Protein AF-A0A3D2CBM0-F1 (afdb_monomer)

Solvent-accessible surface area (backbone atoms only — not comparable to full-atom values): 5829 Å² total; per-residue (Å²): 95,67,50,64,59,95,50,29,37,40,34,56,47,71,48,77,11,76,83,55,72,74,47,77,46,84,40,55,89,79,79,57,72,46,97,57,88,64,29,33,38,67,39,42,80,45,80,45,59,74,94,51,91,41,91,42,78,42,73,53,75,43,82,39,81,41,50,69,59,54,51,54,46,29,73,74,69,74,44,94,59,55,58,34,38,44,32,46,90,92,44,70,38,72,44,72,85

Radius of gyration: 15.12 Å; Cα contacts (8 Å, |Δi|>4): 181; chains: 1; bounding box: 35×20×40 Å

Nearest PDB structures (foldseek):
  3qwn-assembly10_J  TM=6.313E-01  e=1.330E-02  Bacteroides caccae ATCC 43185
  3qwn-assembly16_G  TM=6.051E-01  e=1.904E-02  Bacteroides caccae ATCC 43185
  4pqx-assembly1_A  TM=5.788E-01  e=4.952E-02  Bacteroides caccae ATCC 43185
  6uwi-assembly2_d  TM=1.719E-01  e=2.265E+00  Clostridioides difficile

Structure (mmCIF, N/CA/C/O backbone):
data_AF-A0A3D2CBM0-F1
#
_entry.id   AF-A0A3D2CBM0-F1
#
loop_
_atom_site.group_PDB
_atom_site.id
_atom_site.type_symbol
_atom_site.label_atom_id
_atom_site.label_alt_id
_atom_site.label_comp_id
_atom_site.label_asym_id
_atom_site.label_entity_id
_atom_site.label_seq_id
_atom_site.pdbx_PDB_ins_code
_atom_site.Cartn_x
_atom_site.Cartn_y
_atom_site.Cartn_z
_atom_site.occupancy
_atom_site.B_iso_or_equiv
_atom_site.auth_seq_id
_atom_site.auth_comp_id
_atom_site.auth_asym_id
_atom_site.auth_atom_id
_atom_site.pdbx_PDB_model_num
ATOM 1 N N . MET A 1 1 ? -4.602 5.813 -10.152 1.00 66.88 1 MET A N 1
ATOM 2 C CA . MET A 1 1 ? -5.788 5.903 -9.267 1.00 66.88 1 MET A CA 1
ATOM 3 C C . MET A 1 1 ? -5.567 4.978 -8.073 1.00 66.88 1 MET A C 1
ATOM 5 O O . MET A 1 1 ? -4.643 4.180 -8.151 1.00 66.88 1 MET A O 1
ATOM 9 N N . ALA A 1 2 ? -6.328 5.110 -6.980 1.00 70.88 2 ALA A N 1
ATOM 10 C CA . ALA A 1 2 ? -6.339 4.146 -5.874 1.00 70.88 2 ALA A CA 1
ATOM 11 C C . ALA A 1 2 ? -7.787 3.941 -5.392 1.00 70.88 2 ALA A C 1
ATOM 13 O O . ALA A 1 2 ? -8.387 4.874 -4.853 1.00 70.88 2 ALA A O 1
ATOM 14 N N . GLU A 1 3 ? -8.358 2.756 -5.603 1.00 77.31 3 GLU A N 1
ATOM 15 C CA . GLU A 1 3 ? -9.748 2.424 -5.241 1.00 77.31 3 GLU A CA 1
ATOM 16 C C . GLU A 1 3 ? -9.847 1.059 -4.557 1.00 77.31 3 GLU A C 1
ATOM 18 O O . GLU A 1 3 ? -9.000 0.201 -4.782 1.00 77.31 3 GLU A O 1
ATOM 23 N N . THR A 1 4 ? -10.846 0.863 -3.691 1.00 79.38 4 THR A N 1
ATOM 24 C CA . THR A 1 4 ? -11.018 -0.395 -2.948 1.00 79.38 4 THR A CA 1
ATOM 25 C C . THR A 1 4 ? -12.293 -1.128 -3.352 1.00 79.38 4 THR A C 1
ATOM 27 O O . THR A 1 4 ? -13.338 -0.508 -3.545 1.00 79.38 4 THR A O 1
ATOM 30 N N . SER A 1 5 ? -12.212 -2.456 -3.464 1.00 82.56 5 SER A N 1
ATOM 31 C CA . SER A 1 5 ? -13.348 -3.353 -3.708 1.00 82.56 5 SER A CA 1
ATOM 32 C C . SER A 1 5 ? -13.060 -4.725 -3.103 1.00 82.56 5 SER A C 1
ATOM 34 O O . SER A 1 5 ? -12.017 -5.301 -3.388 1.00 82.56 5 SER A O 1
ATOM 36 N N . ASP A 1 6 ? -13.965 -5.254 -2.273 1.00 84.25 6 ASP A N 1
ATOM 37 C CA . ASP A 1 6 ? -13.894 -6.613 -1.701 1.00 84.25 6 ASP A CA 1
ATOM 38 C C . ASP A 1 6 ? -12.518 -6.999 -1.119 1.00 84.25 6 ASP A C 1
ATOM 40 O O . ASP A 1 6 ? -11.986 -8.078 -1.369 1.00 84.25 6 ASP A O 1
ATOM 44 N N . GLY A 1 7 ? -11.909 -6.089 -0.356 1.00 91.62 7 GLY A N 1
ATOM 45 C CA . GLY A 1 7 ? -10.596 -6.313 0.253 1.00 91.62 7 GLY A CA 1
ATOM 46 C C . GLY A 1 7 ? -9.410 -6.181 -0.692 1.00 91.62 7 GLY A C 1
ATOM 47 O O . GLY A 1 7 ? -8.294 -6.470 -0.293 1.00 91.62 7 GLY A O 1
ATOM 48 N N . THR A 1 8 ? -9.617 -5.691 -1.910 1.00 94.44 8 THR A N 1
ATOM 49 C CA . THR A 1 8 ? -8.557 -5.388 -2.875 1.00 94.44 8 THR A CA 1
ATOM 50 C C . THR A 1 8 ? -8.411 -3.881 -3.039 1.00 94.44 8 THR A C 1
ATOM 52 O O . THR A 1 8 ? -9.407 -3.162 -3.084 1.00 94.44 8 THR A O 1
ATOM 55 N N . LEU A 1 9 ? -7.174 -3.400 -3.140 1.00 95.31 9 LEU A N 1
ATOM 56 C CA . LEU A 1 9 ? -6.804 -2.052 -3.550 1.00 95.31 9 LEU A CA 1
ATOM 57 C C . LEU A 1 9 ? -6.306 -2.091 -4.994 1.00 95.31 9 LEU A C 1
ATOM 59 O O . LEU A 1 9 ? -5.236 -2.636 -5.263 1.00 95.31 9 LEU A O 1
ATOM 63 N N . MET A 1 10 ? -7.057 -1.477 -5.899 1.00 95.56 10 MET A N 1
ATOM 64 C CA . MET A 1 10 ? -6.654 -1.289 -7.287 1.00 95.56 10 MET A CA 1
ATOM 65 C C . MET A 1 10 ? -5.795 -0.034 -7.416 1.00 95.56 10 MET A C 1
ATOM 67 O O . MET A 1 10 ? -6.217 1.053 -7.005 1.00 95.56 10 MET A O 1
ATOM 71 N N . VAL A 1 11 ? -4.601 -0.166 -7.994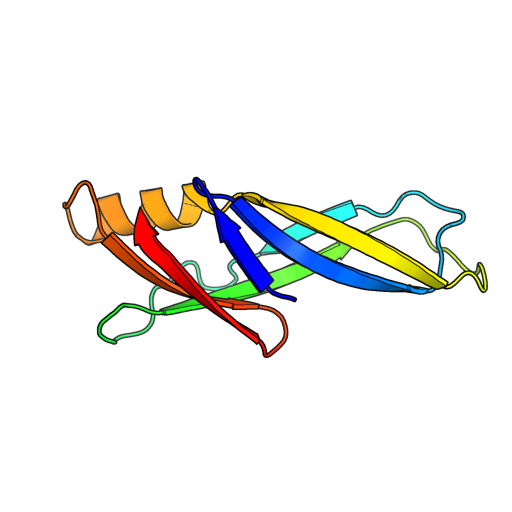 1.00 94.50 11 VAL A N 1
ATOM 72 C CA . VA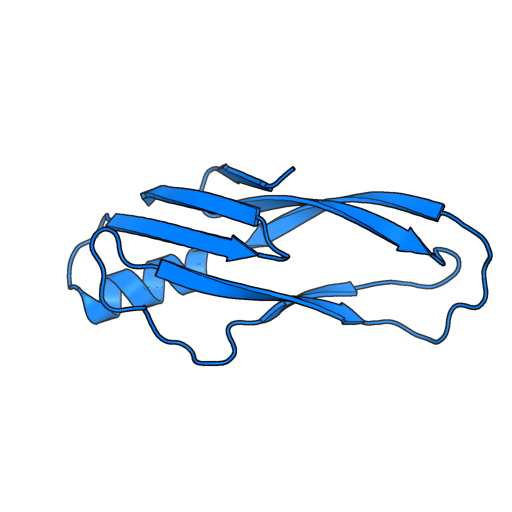L A 1 11 ? -3.642 0.937 -8.151 1.00 94.50 11 VAL A CA 1
ATOM 73 C C . VAL A 1 11 ? -3.121 0.997 -9.575 1.00 94.50 11 VAL A C 1
ATOM 75 O O . VAL A 1 11 ? -2.490 0.055 -10.042 1.00 94.50 11 VAL A O 1
ATOM 78 N N . ASP A 1 12 ? -3.299 2.136 -10.245 1.00 95.00 12 ASP A N 1
ATOM 79 C CA . ASP A 1 12 ? -2.599 2.366 -11.515 1.00 95.00 12 ASP A CA 1
ATOM 80 C C . ASP A 1 12 ? -1.160 2.779 -11.241 1.00 95.00 12 ASP A C 1
ATOM 82 O O . ASP A 1 12 ? -0.913 3.787 -10.566 1.00 95.00 12 ASP A O 1
ATOM 86 N N . VAL A 1 13 ? -0.221 2.041 -11.818 1.00 95.00 13 VAL A N 1
ATOM 87 C CA . VAL A 1 13 ? 1.206 2.334 -11.737 1.00 95.00 13 VAL A CA 1
ATOM 88 C C . VAL A 1 13 ? 1.762 2.672 -13.106 1.00 95.00 13 VAL A C 1
ATOM 90 O O . VAL A 1 13 ? 1.234 2.290 -14.152 1.00 95.00 13 VAL A O 1
ATOM 93 N N . SER A 1 14 ? 2.848 3.434 -13.114 1.00 94.75 14 SER A N 1
ATOM 94 C CA . SER A 1 14 ? 3.678 3.575 -14.300 1.00 94.75 14 SER A CA 1
ATOM 95 C C . SER A 1 14 ? 5.140 3.559 -13.907 1.00 94.75 14 SER A C 1
ATOM 97 O O . SER A 1 14 ? 5.525 4.212 -12.936 1.00 94.75 14 SER A O 1
ATOM 99 N N . TYR A 1 15 ? 5.936 2.792 -14.640 1.00 94.06 15 TYR A N 1
ATOM 100 C CA . TYR A 1 15 ? 7.341 2.575 -14.328 1.00 94.06 15 TYR A CA 1
ATOM 101 C C . TYR A 1 15 ? 8.166 2.363 -15.601 1.00 94.06 15 TYR A C 1
ATOM 103 O O . TYR A 1 15 ? 7.645 1.975 -16.649 1.00 94.06 15 TYR A O 1
ATOM 111 N N . GLY A 1 16 ? 9.461 2.670 -15.496 1.00 93.44 16 GLY A N 1
ATOM 112 C CA . GLY A 1 16 ? 10.446 2.411 -16.544 1.00 93.44 16 GLY A CA 1
ATOM 113 C C . GLY A 1 16 ? 10.984 0.983 -16.467 1.00 93.44 16 GLY A C 1
ATOM 114 O O . GLY A 1 16 ? 11.066 0.417 -15.375 1.00 93.44 16 GLY A O 1
ATOM 115 N N . GLY A 1 17 ? 11.355 0.425 -17.615 1.00 90.12 17 GLY A N 1
ATOM 116 C CA . GLY A 1 17 ? 11.647 -0.999 -17.773 1.00 90.12 17 GLY A CA 1
ATOM 117 C C . GLY A 1 17 ? 10.474 -1.721 -18.438 1.00 90.12 17 GLY A C 1
ATOM 118 O O . GLY A 1 17 ? 9.661 -1.103 -19.121 1.00 90.12 17 GLY A O 1
ATOM 119 N N . GLY A 1 18 ? 10.372 -3.033 -18.249 1.00 87.56 18 GLY A N 1
ATOM 120 C CA . GLY A 1 18 ? 9.338 -3.888 -18.841 1.00 87.56 18 GLY A CA 1
ATOM 121 C C . GLY A 1 18 ? 9.874 -4.956 -19.791 1.00 87.56 18 GLY A C 1
ATOM 122 O O . GLY A 1 18 ? 9.089 -5.671 -20.414 1.00 87.56 18 GLY A O 1
ATOM 123 N N . CYS A 1 19 ? 11.195 -5.071 -19.914 1.00 92.06 19 CYS A N 1
ATOM 124 C CA . CYS A 1 19 ? 11.836 -6.193 -20.584 1.00 92.06 19 CYS A CA 1
ATOM 125 C C . CYS A 1 19 ? 12.065 -7.369 -19.609 1.00 92.06 19 CYS A C 1
ATOM 127 O O . CYS A 1 19 ? 12.130 -8.519 -20.043 1.00 92.06 19 CYS A O 1
ATOM 129 N N . GLU A 1 20 ? 12.145 -7.096 -18.304 1.00 95.12 20 GLU A N 1
ATOM 130 C CA . GLU A 1 20 ? 12.270 -8.089 -17.236 1.00 95.12 20 GLU A CA 1
ATOM 131 C C . GLU A 1 20 ? 10.976 -8.236 -16.419 1.00 95.12 20 GLU A C 1
ATOM 133 O O . GLU A 1 20 ? 10.029 -7.458 -16.534 1.00 95.12 20 GLU A O 1
ATOM 138 N N . THR A 1 21 ? 10.915 -9.270 -15.575 1.00 92.94 21 THR A N 1
ATOM 139 C CA . THR A 1 21 ? 9.775 -9.457 -14.663 1.00 92.94 21 THR A CA 1
ATOM 140 C C . THR A 1 21 ? 9.854 -8.478 -13.496 1.00 92.94 21 THR A C 1
ATOM 142 O O . THR A 1 21 ? 10.830 -8.480 -12.743 1.00 92.94 21 THR A O 1
ATOM 145 N N . HIS A 1 22 ? 8.790 -7.702 -13.308 1.00 93.69 22 HIS A N 1
ATOM 146 C CA . HIS A 1 22 ? 8.610 -6.819 -12.162 1.00 93.69 22 HIS A CA 1
ATOM 147 C C . HIS A 1 22 ? 7.533 -7.375 -11.231 1.00 93.69 22 HIS A C 1
ATOM 149 O O . HIS A 1 22 ? 6.492 -7.850 -11.678 1.00 93.69 22 HIS A O 1
ATOM 155 N N . SER A 1 23 ? 7.796 -7.304 -9.930 1.00 94.88 23 SER A N 1
ATOM 156 C CA . SER A 1 23 ? 6.898 -7.760 -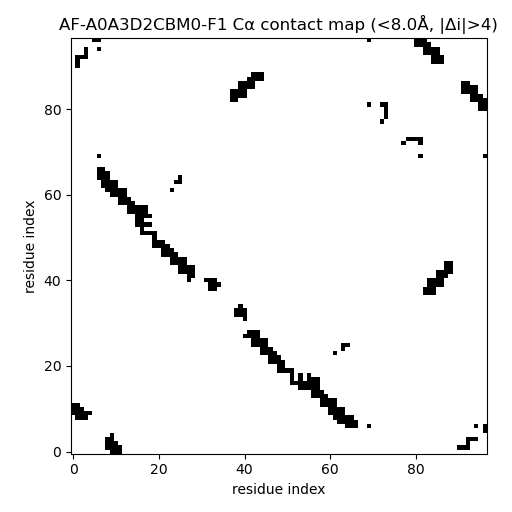8.875 1.00 94.88 23 SER A CA 1
ATOM 157 C C . SER A 1 23 ? 6.576 -6.611 -7.936 1.00 94.88 23 SER A C 1
ATOM 159 O O . SER A 1 23 ? 7.469 -5.855 -7.532 1.00 94.88 23 SER A O 1
ATOM 161 N N . PHE A 1 24 ? 5.309 -6.536 -7.542 1.00 96.38 24 PHE A N 1
ATOM 162 C CA . PHE A 1 24 ? 4.789 -5.520 -6.642 1.00 96.38 24 PHE A CA 1
ATOM 163 C C . PHE A 1 24 ? 4.227 -6.154 -5.373 1.00 96.38 24 PHE A C 1
ATOM 165 O O . PHE A 1 24 ? 3.583 -7.200 -5.431 1.00 96.38 24 PHE A O 1
ATOM 172 N N . ALA A 1 25 ? 4.475 -5.525 -4.227 1.00 95.50 25 ALA A N 1
ATOM 173 C CA . ALA A 1 25 ? 3.926 -5.957 -2.946 1.00 95.50 25 ALA A CA 1
ATOM 174 C C . ALA A 1 25 ? 3.612 -4.759 -2.049 1.00 95.50 25 ALA A C 1
ATOM 176 O O . ALA A 1 25 ? 4.287 -3.731 -2.115 1.00 95.50 25 ALA A O 1
ATOM 177 N N . LEU A 1 26 ? 2.617 -4.912 -1.176 1.00 96.44 26 LEU A N 1
ATOM 178 C CA . LEU A 1 26 ? 2.364 -3.956 -0.103 1.00 96.44 26 LEU A CA 1
ATOM 179 C C . LEU A 1 26 ? 3.298 -4.231 1.076 1.00 96.44 26 LEU A C 1
ATOM 181 O O . LEU A 1 26 ? 3.416 -5.361 1.548 1.00 96.44 26 LEU A O 1
ATOM 185 N N . CYS A 1 27 ? 3.930 -3.176 1.574 1.00 96.44 27 CYS A N 1
ATOM 186 C CA . CYS A 1 27 ? 4.647 -3.165 2.838 1.00 96.44 27 CYS A CA 1
ATOM 187 C C . CYS A 1 27 ? 3.878 -2.304 3.840 1.00 96.44 27 CYS A C 1
ATOM 189 O O . CYS A 1 27 ? 3.422 -1.213 3.502 1.00 96.44 27 CYS A O 1
ATOM 191 N N . TRP A 1 28 ? 3.766 -2.780 5.078 1.00 96.31 28 TRP A N 1
ATOM 192 C CA . TRP A 1 28 ? 3.249 -2.014 6.211 1.00 96.31 28 TRP A CA 1
ATOM 193 C C . TRP A 1 28 ? 4.377 -1.877 7.244 1.00 96.31 28 TRP A C 1
ATOM 195 O O . TRP A 1 28 ? 4.505 -2.746 8.108 1.00 96.31 28 TRP A O 1
ATOM 205 N N . PRO A 1 29 ? 5.240 -0.846 7.131 1.00 91.69 29 PRO A N 1
ATOM 206 C CA . PRO A 1 29 ? 6.518 -0.800 7.847 1.00 91.69 29 PRO A CA 1
ATOM 207 C C . PRO A 1 29 ? 6.386 -0.914 9.369 1.00 91.69 29 PRO A C 1
ATOM 209 O O . PRO A 1 29 ? 7.112 -1.682 9.996 1.00 91.69 29 PRO A O 1
ATOM 212 N N . ASP A 1 30 ? 5.421 -0.191 9.945 1.00 89.38 30 ASP A N 1
ATOM 213 C CA . ASP A 1 30 ? 5.240 -0.098 11.398 1.00 89.38 30 ASP A CA 1
ATOM 214 C C . ASP A 1 30 ? 4.182 -1.060 11.951 1.00 89.38 30 ASP A C 1
ATOM 216 O O . ASP A 1 30 ? 3.980 -1.095 13.164 1.00 89.38 30 ASP A O 1
ATOM 220 N N . GLN A 1 31 ? 3.465 -1.782 11.079 1.00 94.06 31 GLN A N 1
ATOM 221 C CA . GLN A 1 31 ? 2.352 -2.676 11.439 1.00 94.06 31 GLN A CA 1
ATOM 222 C C . GLN A 1 31 ? 1.393 -2.082 12.486 1.00 94.06 31 GLN A C 1
ATOM 224 O O . GLN A 1 31 ? 0.916 -2.766 13.389 1.00 94.06 31 GLN A O 1
ATOM 229 N N . SER A 1 32 ? 1.153 -0.773 12.397 1.00 94.69 32 SER A N 1
ATOM 230 C CA . SER A 1 32 ? 0.398 -0.021 13.390 1.00 94.69 32 SER A CA 1
ATOM 231 C C . SER A 1 32 ? -0.631 0.901 12.753 1.00 94.69 32 SER A C 1
ATOM 233 O O . SER A 1 32 ? -0.481 1.384 11.624 1.00 94.69 32 SER A O 1
ATOM 235 N N . PHE A 1 33 ? -1.703 1.117 13.511 1.00 97.12 33 PHE A N 1
ATOM 236 C CA . PHE A 1 33 ? -2.752 2.075 13.207 1.00 97.12 33 PHE A CA 1
ATOM 237 C C . PHE A 1 33 ? -2.413 3.431 13.829 1.00 97.12 33 PHE A C 1
ATOM 239 O O . PHE A 1 33 ? -2.030 3.513 14.996 1.00 97.12 33 PHE A O 1
ATOM 246 N N . MET A 1 34 ? -2.602 4.509 13.072 1.00 96.00 34 MET A N 1
ATOM 247 C CA . MET A 1 34 ? -2.466 5.867 13.594 1.00 96.00 34 MET A CA 1
ATOM 248 C C . MET A 1 34 ? -3.672 6.234 14.463 1.00 96.00 34 MET A C 1
ATOM 250 O O . MET A 1 34 ? -4.821 5.960 14.097 1.00 96.00 34 MET A O 1
ATOM 254 N N . GLU A 1 35 ? -3.417 6.927 15.574 1.00 93.81 35 GLU A N 1
ATOM 255 C CA . GLU A 1 35 ? -4.433 7.355 16.541 1.00 93.81 35 GLU A CA 1
ATOM 256 C C . GLU A 1 35 ? -5.399 8.389 15.929 1.00 93.81 35 GLU A C 1
ATOM 258 O O . GLU A 1 35 ? -5.148 9.593 15.905 1.00 93.81 35 GLU A O 1
ATOM 263 N N . SER A 1 36 ? -6.506 7.899 15.369 1.00 95.19 36 SER A N 1
ATOM 264 C CA . SER A 1 36 ? -7.521 8.689 14.663 1.00 95.19 36 SER A CA 1
ATOM 265 C C . SER A 1 36 ? -8.829 7.903 14.507 1.00 95.19 36 SER A C 1
ATOM 267 O O . SER A 1 36 ? -8.885 6.716 14.825 1.00 95.19 36 SER A O 1
ATOM 269 N N . ALA A 1 37 ? -9.891 8.565 14.041 1.00 92.00 37 ALA A N 1
ATOM 270 C CA . ALA A 1 37 ? -11.193 7.949 13.784 1.00 92.00 37 ALA A CA 1
ATOM 271 C C . ALA A 1 37 ? -11.778 8.456 12.442 1.00 92.00 37 ALA A C 1
ATOM 273 O O . ALA A 1 37 ? -12.112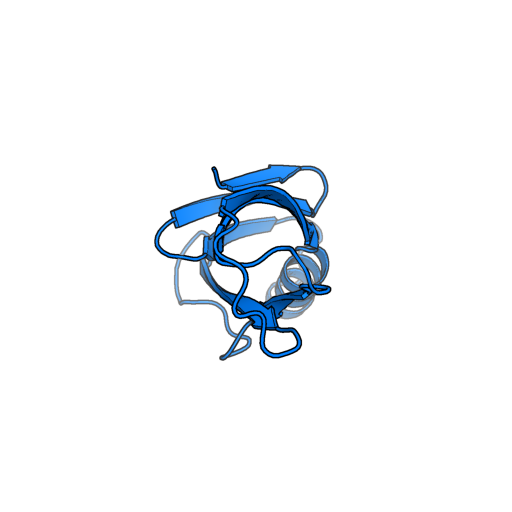 9.642 12.359 1.00 92.00 37 ALA A O 1
ATOM 274 N N . PRO A 1 38 ? -11.925 7.609 11.397 1.00 95.56 38 PRO A N 1
ATO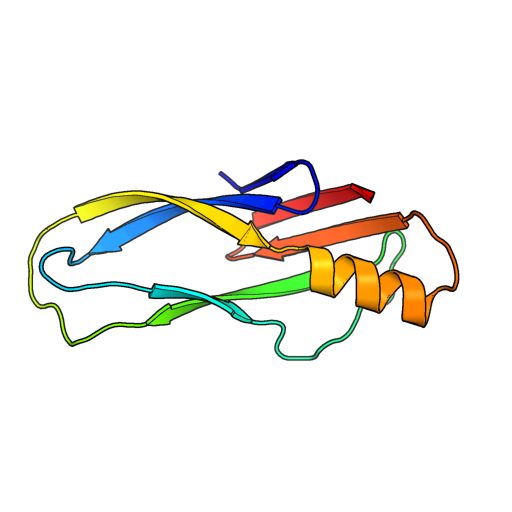M 275 C CA . PRO A 1 38 ? -11.453 6.221 11.310 1.00 95.56 38 PRO A CA 1
ATOM 276 C C . PRO A 1 38 ? -9.933 6.128 11.475 1.00 95.56 38 PRO A C 1
ATOM 278 O O . PRO A 1 38 ? -9.217 7.108 11.259 1.00 95.56 38 PRO A O 1
ATOM 281 N N . VAL A 1 39 ? -9.452 4.952 11.868 1.00 97.12 39 VAL A N 1
ATOM 282 C CA . VAL A 1 39 ? -8.013 4.714 12.013 1.00 97.12 39 VAL A CA 1
ATOM 283 C C . VAL A 1 39 ? -7.330 4.778 10.654 1.00 97.12 39 VAL A C 1
ATOM 285 O O . VAL A 1 39 ? -7.960 4.580 9.613 1.00 97.12 39 VAL A O 1
ATOM 288 N N . GLN A 1 40 ? -6.034 5.061 10.650 1.00 97.31 40 GLN A N 1
ATOM 289 C CA . GLN A 1 40 ? -5.281 5.239 9.412 1.00 97.31 40 GLN A CA 1
ATOM 290 C C . GLN A 1 40 ? -4.096 4.280 9.373 1.00 97.31 40 GLN A C 1
ATOM 292 O O . GLN A 1 40 ? -3.477 4.023 10.405 1.00 97.31 40 GLN A O 1
ATOM 297 N N . VAL A 1 41 ? -3.776 3.776 8.183 1.00 96.81 41 VAL A N 1
ATOM 298 C CA . VAL A 1 41 ? -2.585 2.957 7.919 1.00 96.81 41 VAL A CA 1
ATOM 299 C C . VAL A 1 41 ? -1.773 3.578 6.792 1.00 96.81 41 VAL A C 1
ATOM 301 O O . VAL A 1 41 ? -2.335 4.054 5.805 1.00 96.81 41 VAL A O 1
ATOM 304 N N . SER A 1 42 ? -0.448 3.570 6.934 1.00 96.38 42 SER A N 1
ATOM 305 C CA . SER A 1 42 ? 0.473 3.962 5.867 1.00 96.38 42 SER A CA 1
ATOM 306 C C . SER A 1 42 ? 1.123 2.722 5.283 1.00 96.38 42 SER A C 1
ATOM 308 O O . SER A 1 42 ? 1.798 1.979 5.997 1.00 96.38 42 SER A O 1
ATOM 310 N N . LEU A 1 43 ? 0.905 2.515 3.990 1.00 96.88 43 LEU A N 1
ATOM 311 C CA . LEU A 1 43 ? 1.473 1.424 3.221 1.00 96.88 43 LEU A CA 1
ATOM 312 C C . LEU A 1 43 ? 2.481 1.969 2.211 1.00 96.88 43 LEU A C 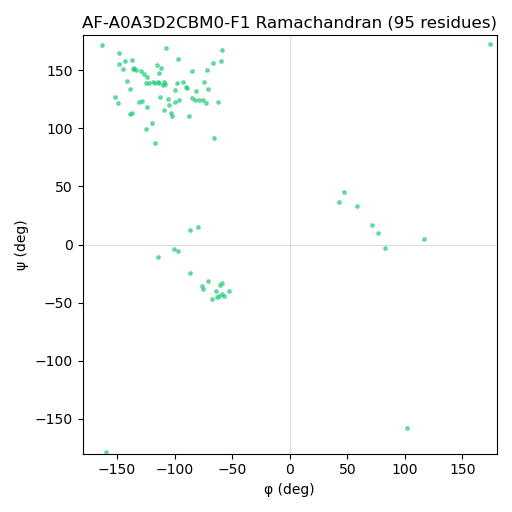1
ATOM 314 O O . LEU A 1 43 ? 2.366 3.091 1.711 1.00 96.88 43 LEU A O 1
ATOM 318 N N . GLU A 1 44 ? 3.452 1.135 1.879 1.00 96.12 44 GLU A N 1
ATOM 319 C CA . GLU A 1 44 ? 4.436 1.397 0.839 1.00 96.12 44 GLU A CA 1
ATOM 320 C C . GLU A 1 44 ? 4.289 0.359 -0.271 1.00 96.12 44 GLU A C 1
ATOM 322 O O . GLU A 1 44 ? 4.089 -0.828 -0.005 1.00 96.12 44 GLU A O 1
ATOM 327 N N . LEU A 1 45 ? 4.395 0.804 -1.525 1.00 96.50 45 LEU A N 1
ATOM 328 C CA . LEU A 1 45 ? 4.443 -0.096 -2.670 1.00 96.50 45 LEU A CA 1
ATOM 329 C C . LEU A 1 45 ? 5.898 -0.488 -2.913 1.00 96.50 45 LEU A C 1
ATOM 331 O O . LEU A 1 45 ? 6.709 0.337 -3.337 1.00 96.50 45 LEU A O 1
ATOM 335 N N . LEU A 1 46 ? 6.227 -1.748 -2.660 1.00 96.12 46 LEU A N 1
ATOM 336 C CA . LEU A 1 46 ? 7.525 -2.300 -3.011 1.00 96.12 46 LEU A CA 1
ATOM 337 C C . LEU A 1 46 ? 7.515 -2.707 -4.478 1.00 96.12 46 LEU A C 1
ATOM 339 O O . LEU A 1 46 ? 6.688 -3.515 -4.890 1.00 96.12 46 LEU A O 1
ATOM 343 N N . HIS A 1 47 ? 8.463 -2.173 -5.244 1.00 95.00 47 HIS A N 1
ATOM 344 C CA . HIS A 1 47 ? 8.738 -2.563 -6.623 1.00 95.00 47 HIS A CA 1
ATOM 345 C C . HIS A 1 47 ? 10.069 -3.307 -6.662 1.00 95.00 47 HIS A C 1
ATOM 347 O O . HIS A 1 47 ? 11.111 -2.754 -6.315 1.00 95.00 47 HIS A O 1
ATOM 353 N N . THR A 1 48 ? 10.032 -4.584 -7.033 1.00 93.81 48 THR A N 1
ATOM 354 C CA . THR A 1 48 ? 11.210 -5.460 -7.049 1.00 93.81 48 THR A CA 1
ATOM 355 C C . THR A 1 48 ? 11.334 -6.162 -8.391 1.00 93.81 48 THR A C 1
ATOM 357 O O . THR A 1 48 ? 10.339 -6.440 -9.053 1.00 93.81 48 THR A O 1
ATOM 360 N N . GLY A 1 49 ? 12.563 -6.448 -8.803 1.00 91.00 49 GLY A N 1
ATOM 361 C CA . GLY A 1 49 ? 12.846 -7.126 -10.061 1.00 91.00 49 GLY A CA 1
ATOM 362 C C . GLY A 1 49 ? 14.348 -7.180 -10.335 1.00 91.00 49 GLY A C 1
ATOM 363 O O . GLY A 1 49 ? 15.135 -6.586 -9.585 1.00 91.00 49 GLY A O 1
ATOM 364 N N . PRO A 1 50 ? 14.769 -7.905 -11.383 1.00 92.62 50 PRO A N 1
ATOM 365 C CA . PRO A 1 50 ? 16.120 -7.808 -11.912 1.00 92.62 50 PRO A CA 1
ATOM 366 C C . PRO A 1 50 ? 16.434 -6.379 -12.368 1.00 92.62 50 PRO A C 1
ATOM 368 O O . PRO A 1 50 ? 15.554 -5.532 -12.513 1.00 92.62 50 PRO A O 1
ATOM 371 N N . ARG A 1 51 ? 17.715 -6.111 -12.630 1.00 91.44 51 ARG A N 1
ATOM 372 C CA . ARG A 1 51 ? 18.110 -4.883 -13.319 1.00 91.44 51 ARG A CA 1
ATOM 373 C C . ARG A 1 51 ? 17.484 -4.880 -14.715 1.00 91.44 51 ARG A C 1
ATOM 375 O O . ARG A 1 51 ? 17.770 -5.784 -15.493 1.00 91.44 51 ARG A O 1
ATOM 382 N N . ASP A 1 52 ? 16.708 -3.847 -15.015 1.00 91.69 52 ASP A N 1
ATOM 383 C CA . ASP A 1 52 ? 16.053 -3.665 -16.306 1.00 91.69 52 ASP A CA 1
ATOM 384 C C . ASP A 1 52 ? 16.435 -2.298 -16.894 1.00 91.69 52 ASP A C 1
ATOM 386 O O . ASP A 1 52 ? 15.920 -1.262 -16.481 1.00 91.69 52 ASP A O 1
ATOM 390 N N . ASP A 1 53 ? 17.399 -2.292 -17.819 1.00 90.06 53 ASP A N 1
ATOM 391 C CA . ASP A 1 53 ? 17.884 -1.073 -18.489 1.00 90.06 53 ASP A CA 1
ATOM 392 C C . ASP A 1 53 ? 17.044 -0.722 -19.743 1.00 90.06 53 ASP A C 1
ATOM 394 O O . ASP A 1 53 ? 17.468 0.070 -20.583 1.00 90.06 53 ASP A O 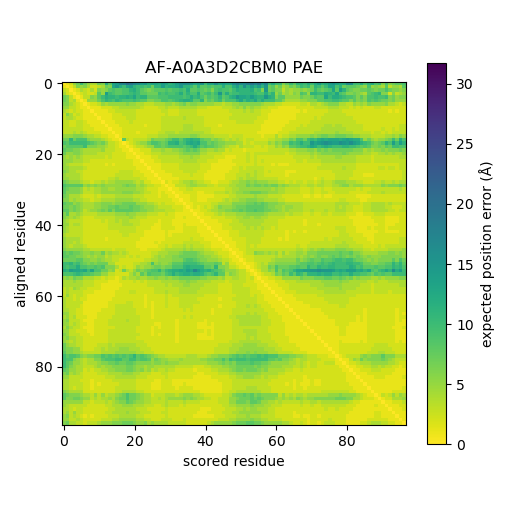1
ATOM 398 N N . CYS A 1 54 ? 15.881 -1.353 -19.920 1.00 92.62 54 CYS A N 1
ATOM 399 C CA . CYS A 1 54 ? 14.979 -1.146 -21.049 1.00 92.62 54 CYS A CA 1
ATOM 400 C C . CYS A 1 54 ? 14.290 0.230 -20.968 1.00 92.62 54 CYS A C 1
ATOM 402 O O . CYS A 1 54 ? 13.735 0.602 -19.938 1.00 92.62 54 CYS A O 1
ATOM 404 N N . ASP A 1 55 ? 14.253 0.967 -22.084 1.00 91.44 55 ASP A N 1
ATOM 405 C CA . ASP A 1 55 ? 13.631 2.304 -22.174 1.00 91.44 55 ASP A CA 1
ATOM 406 C C . ASP A 1 55 ? 12.091 2.261 -22.306 1.00 91.44 55 ASP A C 1
ATOM 408 O O . ASP A 1 55 ? 11.455 3.240 -22.710 1.00 91.44 55 ASP A O 1
ATOM 412 N N . ALA A 1 56 ? 11.468 1.113 -22.027 1.00 93.00 56 ALA A N 1
ATOM 413 C CA . ALA A 1 56 ? 10.020 0.985 -22.080 1.00 93.00 56 ALA A CA 1
ATOM 414 C C . ALA A 1 56 ? 9.353 1.733 -20.912 1.00 93.00 56 ALA A C 1
ATOM 416 O O . ALA A 1 56 ? 9.922 1.905 -19.833 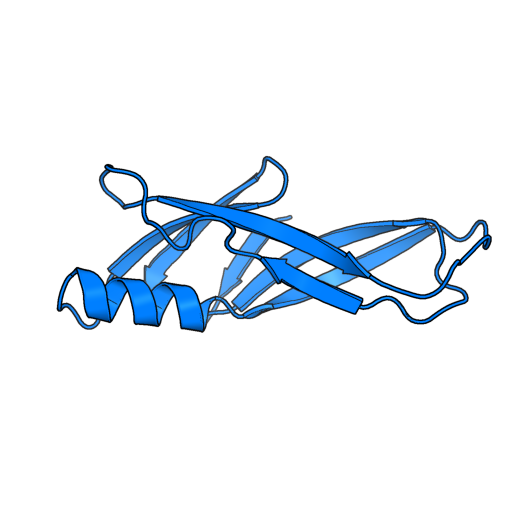1.00 93.00 56 ALA A O 1
ATOM 417 N N . TRP A 1 57 ? 8.135 2.214 -21.169 1.00 95.06 57 TRP A N 1
ATOM 418 C CA . TRP A 1 57 ? 7.282 2.873 -20.187 1.00 95.06 57 TRP A CA 1
ATOM 419 C C . TRP A 1 57 ? 5.996 2.070 -20.059 1.00 95.06 57 TRP A C 1
ATOM 421 O O . TRP A 1 57 ? 5.151 2.092 -20.960 1.00 95.06 57 TRP A O 1
ATOM 431 N N . ILE A 1 58 ? 5.879 1.324 -18.965 1.00 95.94 58 ILE A N 1
ATOM 432 C CA . ILE A 1 58 ? 4.733 0.458 -18.707 1.00 95.94 58 ILE A CA 1
ATOM 433 C C . ILE A 1 58 ? 3.704 1.222 -17.890 1.00 95.94 58 ILE A C 1
ATOM 435 O O . ILE A 1 58 ? 4.051 1.955 -16.965 1.00 95.94 58 ILE A O 1
ATOM 439 N N . THR A 1 59 ? 2.435 1.025 -18.232 1.00 96.31 59 THR A N 1
ATOM 440 C CA . THR A 1 59 ? 1.289 1.450 -17.433 1.00 96.31 59 THR A CA 1
ATOM 441 C C . THR A 1 59 ? 0.374 0.252 -17.261 1.00 96.31 59 THR A C 1
ATOM 443 O O . THR A 1 59 ? -0.058 -0.340 -18.251 1.00 96.31 59 THR A O 1
ATOM 446 N N . GLU A 1 60 ? 0.081 -0.096 -16.016 1.00 95.62 60 GLU A N 1
ATOM 447 C CA . GLU A 1 60 ? -0.800 -1.209 -15.672 1.00 95.62 60 GLU A CA 1
ATOM 448 C C . GLU A 1 60 ? -1.554 -0.927 -14.371 1.00 95.62 60 GLU A C 1
ATOM 450 O O . GLU A 1 60 ? -1.198 -0.017 -13.616 1.00 95.62 60 GLU A O 1
ATOM 455 N N . THR A 1 61 ? -2.599 -1.712 -14.128 1.00 96.50 61 THR A N 1
ATOM 456 C CA . THR A 1 61 ? -3.385 -1.668 -12.895 1.00 96.50 61 THR A CA 1
ATOM 457 C C . THR A 1 61 ? -3.035 -2.892 -12.056 1.00 96.50 61 THR A C 1
ATOM 459 O O . THR A 1 61 ? -3.102 -4.020 -12.542 1.00 96.50 61 THR A O 1
ATOM 462 N N . LEU A 1 62 ? -2.635 -2.656 -10.810 1.00 95.81 62 LEU A N 1
ATOM 463 C CA . LEU A 1 62 ? -2.306 -3.685 -9.832 1.00 95.81 62 LEU A CA 1
ATOM 464 C C . LEU A 1 62 ? -3.494 -3.935 -8.910 1.00 95.81 62 LEU A C 1
ATOM 466 O O . LEU A 1 62 ? -4.082 -2.976 -8.415 1.00 9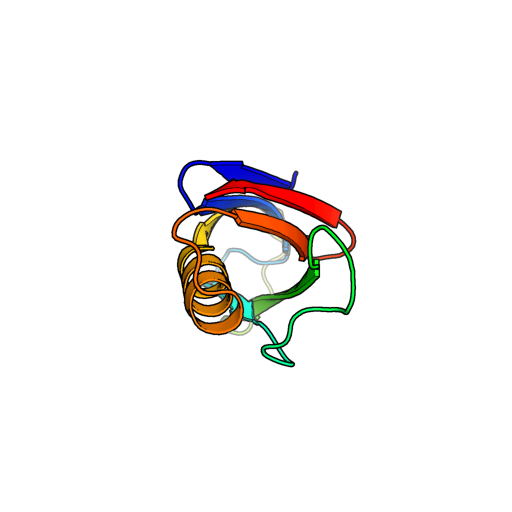5.81 62 LEU A O 1
ATOM 470 N N . ASP A 1 63 ? -3.741 -5.204 -8.599 1.00 96.12 63 ASP A N 1
ATOM 471 C CA . ASP A 1 63 ? -4.686 -5.637 -7.571 1.00 96.12 63 ASP A CA 1
ATOM 472 C C . ASP A 1 63 ? -3.905 -6.048 -6.317 1.00 96.12 63 ASP A C 1
ATOM 474 O O . ASP A 1 63 ? -3.170 -7.038 -6.321 1.00 96.12 63 ASP A O 1
ATOM 478 N N . LEU A 1 64 ? -4.020 -5.264 -5.244 1.00 95.88 64 LEU A N 1
ATOM 479 C CA . LEU A 1 64 ? -3.259 -5.458 -4.009 1.00 95.88 64 LEU A CA 1
ATOM 480 C C . LEU A 1 64 ? -4.182 -5.868 -2.856 1.00 95.88 64 LEU A C 1
ATOM 482 O O . LEU A 1 64 ? -5.148 -5.173 -2.556 1.00 95.88 64 LEU A O 1
ATOM 486 N N . ASP A 1 65 ? -3.874 -6.970 -2.176 1.00 96.12 65 ASP A N 1
ATOM 487 C CA . ASP A 1 65 ? -4.705 -7.499 -1.087 1.00 96.12 65 ASP A CA 1
ATOM 488 C C . ASP A 1 65 ? -4.613 -6.639 0.190 1.00 96.12 65 ASP A C 1
ATOM 490 O O . ASP A 1 65 ? -3.536 -6.443 0.759 1.00 96.12 65 ASP A O 1
ATOM 494 N N . LEU A 1 66 ? -5.761 -6.136 0.648 1.00 97.00 66 LEU A N 1
ATOM 495 C CA . LEU A 1 66 ? -5.948 -5.392 1.893 1.00 97.00 66 LEU A CA 1
ATOM 496 C C . LEU A 1 66 ? -6.523 -6.236 3.038 1.00 97.00 66 LEU A C 1
ATOM 498 O O . LEU A 1 66 ? -6.644 -5.731 4.161 1.00 97.00 66 LEU A O 1
ATOM 502 N N . SER A 1 67 ? -6.871 -7.500 2.799 1.00 95.50 67 SER A N 1
ATOM 503 C CA . SER A 1 67 ? -7.414 -8.402 3.822 1.00 95.50 67 SER A CA 1
ATOM 504 C C . SER A 1 67 ? -6.540 -8.481 5.083 1.00 95.50 67 SER A C 1
ATOM 506 O O . SER A 1 67 ? -7.104 -8.378 6.174 1.00 95.50 67 SER A O 1
ATOM 508 N N . PRO A 1 68 ? -5.189 -8.518 4.997 1.00 95.88 68 PRO A N 1
ATOM 509 C CA . PRO A 1 68 ? -4.341 -8.531 6.191 1.00 95.88 68 PRO A CA 1
ATOM 510 C C . PRO A 1 68 ? -4.538 -7.315 7.111 1.00 95.88 68 PRO A C 1
ATOM 512 O O . PRO A 1 68 ? -4.454 -7.439 8.332 1.00 95.88 68 PRO A O 1
ATOM 515 N N . MET A 1 69 ? -4.835 -6.138 6.550 1.00 95.94 69 MET A N 1
ATOM 516 C CA . MET A 1 69 ? -5.086 -4.928 7.339 1.00 95.94 69 MET A CA 1
ATOM 517 C C . MET A 1 69 ? -6.465 -4.981 7.998 1.00 95.94 69 MET A C 1
ATOM 519 O O . MET A 1 69 ? -6.604 -4.569 9.150 1.00 95.94 69 MET A O 1
ATOM 523 N N . ALA A 1 70 ? -7.473 -5.519 7.304 1.00 95.56 70 ALA A N 1
ATOM 524 C CA . ALA A 1 70 ? -8.785 -5.765 7.897 1.00 95.56 70 ALA A CA 1
ATOM 525 C C . ALA A 1 70 ? -8.688 -6.756 9.066 1.00 95.56 70 ALA A C 1
ATOM 527 O O . ALA A 1 70 ? -9.236 -6.493 10.132 1.00 95.56 70 ALA A O 1
ATOM 528 N N . ASP A 1 71 ? -7.932 -7.843 8.917 1.00 96.19 71 ASP A N 1
ATOM 529 C CA . ASP A 1 71 ? -7.734 -8.832 9.982 1.00 96.19 71 ASP A CA 1
ATOM 530 C C . ASP A 1 71 ? -7.016 -8.234 11.199 1.00 96.19 71 ASP A C 1
ATOM 532 O O . ASP A 1 71 ? -7.490 -8.388 12.327 1.00 96.19 71 ASP A O 1
ATOM 536 N N . ALA A 1 72 ? -5.949 -7.456 10.983 1.00 96.62 72 ALA A N 1
ATOM 537 C CA . ALA A 1 72 ? -5.261 -6.734 12.056 1.00 96.62 72 ALA A CA 1
ATOM 538 C C . ALA A 1 72 ? -6.182 -5.729 12.774 1.00 96.62 72 ALA A C 1
ATOM 540 O O . ALA A 1 72 ? -6.083 -5.530 13.989 1.00 96.62 72 ALA A O 1
ATOM 541 N N . TRP A 1 73 ? -7.103 -5.102 12.038 1.00 96.81 73 TRP A N 1
ATOM 542 C CA . TRP A 1 73 ? -8.103 -4.208 12.613 1.00 96.81 73 TRP A CA 1
ATOM 543 C C . TRP A 1 73 ? -9.098 -4.983 13.480 1.00 96.81 73 TRP A C 1
ATOM 545 O O . TRP A 1 73 ? -9.351 -4.590 14.619 1.00 96.81 73 TRP A O 1
ATOM 555 N N . ARG A 1 74 ? -9.620 -6.113 12.986 1.00 96.00 74 ARG A N 1
ATOM 556 C CA . ARG A 1 74 ? -10.539 -6.979 13.746 1.00 96.00 74 ARG A CA 1
ATOM 557 C C . ARG A 1 74 ? -9.889 -7.476 15.034 1.00 96.00 74 ARG A C 1
ATOM 559 O O . ARG A 1 74 ? -10.522 -7.427 16.085 1.00 96.00 74 ARG A O 1
ATOM 566 N N . GLU A 1 75 ? -8.621 -7.878 14.979 1.00 95.94 75 GLU A N 1
ATOM 567 C CA . GLU A 1 75 ? -7.856 -8.301 16.158 1.00 95.94 75 GLU A CA 1
ATOM 568 C C . GLU A 1 75 ? -7.666 -7.157 17.168 1.00 95.94 75 GLU A C 1
ATOM 570 O O . GLU A 1 75 ? -7.802 -7.362 18.374 1.00 95.94 75 GLU A O 1
ATOM 575 N N . SER A 1 76 ? -7.414 -5.938 16.685 1.00 95.19 76 SER A N 1
ATOM 576 C CA . SER A 1 76 ? -7.164 -4.768 17.537 1.00 95.19 76 SER A CA 1
ATOM 577 C C . SER A 1 76 ? -8.431 -4.188 18.177 1.00 95.19 76 SER A C 1
ATOM 579 O O . SER A 1 76 ? -8.382 -3.704 19.309 1.00 95.19 76 SER A O 1
ATOM 581 N N . TYR A 1 77 ? -9.560 -4.206 17.460 1.00 94.44 77 TYR A N 1
ATOM 582 C CA . TYR A 1 77 ? -10.786 -3.495 17.850 1.00 94.44 77 TYR A CA 1
ATOM 583 C C . TYR A 1 77 ? -11.971 -4.415 18.184 1.00 94.44 77 TYR A C 1
ATOM 585 O O . TYR A 1 77 ? -12.961 -3.947 18.747 1.00 94.44 77 TYR A O 1
ATOM 593 N N . GLY A 1 78 ? -11.880 -5.718 17.896 1.00 92.75 78 GLY A N 1
ATOM 594 C CA . GLY A 1 78 ? -12.849 -6.735 18.321 1.00 92.75 78 GLY A CA 1
ATOM 595 C C . GLY A 1 78 ? -14.213 -6.684 17.623 1.00 92.75 78 GLY A C 1
ATOM 596 O O . GLY A 1 78 ? -15.174 -7.258 18.135 1.00 92.75 78 GLY A O 1
ATOM 597 N N . ALA A 1 79 ? -14.321 -5.989 16.490 1.00 92.69 79 ALA A N 1
ATOM 598 C CA . ALA A 1 79 ? -15.533 -5.922 15.675 1.00 92.69 79 ALA A CA 1
ATOM 599 C C . ALA A 1 79 ? -15.314 -6.603 14.316 1.00 92.69 79 ALA A C 1
ATOM 601 O O . ALA A 1 79 ? -14.216 -6.559 13.778 1.00 92.69 79 ALA A O 1
ATOM 602 N N . GLU A 1 80 ? -16.369 -7.211 13.763 1.00 89.62 80 GLU A N 1
ATOM 603 C CA . GLU A 1 80 ? -16.323 -7.960 12.492 1.00 89.62 80 GLU A CA 1
ATOM 604 C C . GLU A 1 80 ? -16.160 -7.058 11.262 1.00 89.62 80 GLU A C 1
ATOM 606 O O . GLU A 1 80 ? -15.542 -7.452 10.274 1.00 89.62 80 GLU A O 1
ATOM 611 N N . SER A 1 81 ? -16.708 -5.845 11.343 1.00 93.06 81 SER A N 1
ATOM 612 C CA . SER A 1 81 ? -16.704 -4.851 10.273 1.00 93.06 81 SER A CA 1
ATOM 613 C C . SER A 1 81 ? -16.146 -3.525 10.767 1.00 93.06 81 SER A C 1
ATOM 615 O O . SER A 1 81 ? -16.395 -3.134 11.915 1.00 93.06 81 SER A O 1
ATOM 617 N N . GLY A 1 82 ? -15.467 -2.802 9.888 1.00 94.19 82 GLY A N 1
ATOM 618 C CA . GLY A 1 82 ? -14.763 -1.581 10.234 1.00 94.19 82 GLY A CA 1
ATOM 619 C C . GLY A 1 82 ? -14.477 -0.689 9.039 1.00 94.19 82 GLY A C 1
ATOM 620 O O . GLY A 1 82 ? -14.854 -0.957 7.899 1.00 94.19 82 GLY A O 1
ATOM 621 N N . GLU A 1 83 ? -13.808 0.419 9.328 1.00 96.06 83 GLU A N 1
ATOM 622 C CA . GLU A 1 83 ? -13.332 1.338 8.310 1.00 96.06 83 GLU A CA 1
ATOM 623 C C . GLU A 1 83 ? -11.957 1.876 8.695 1.00 96.06 83 GLU A C 1
ATOM 625 O O . GLU A 1 83 ? -11.701 2.205 9.859 1.00 96.06 83 GLU A O 1
ATOM 630 N N . MET A 1 84 ? -11.088 2.002 7.698 1.00 96.56 84 MET A N 1
ATOM 631 C CA . MET A 1 84 ? -9.801 2.673 7.821 1.00 96.56 84 MET A CA 1
ATOM 632 C C . MET A 1 84 ? -9.514 3.561 6.608 1.00 96.56 84 MET A C 1
ATOM 634 O O . MET A 1 84 ? -10.071 3.366 5.524 1.00 96.56 84 MET A O 1
ATOM 638 N N . ILE A 1 85 ? -8.619 4.533 6.779 1.00 97.31 85 ILE A N 1
ATOM 639 C CA . ILE A 1 85 ? -8.008 5.253 5.655 1.00 97.31 85 ILE A CA 1
ATOM 640 C C . ILE A 1 85 ? -6.667 4.599 5.346 1.00 97.31 85 ILE A C 1
ATOM 642 O O . ILE A 1 85 ? -5.798 4.507 6.213 1.00 97.31 85 ILE A O 1
ATOM 646 N N . VAL A 1 86 ? -6.501 4.176 4.101 1.00 97.06 86 VAL A N 1
ATOM 647 C CA . VAL A 1 86 ? -5.268 3.584 3.587 1.00 97.06 86 VAL A CA 1
ATOM 648 C C . VAL A 1 86 ? -4.501 4.655 2.827 1.00 97.06 86 VAL A C 1
ATOM 650 O O . VAL A 1 86 ? -5.038 5.229 1.881 1.00 97.06 86 VAL A O 1
ATOM 653 N N . TYR A 1 87 ? -3.258 4.916 3.225 1.00 96.50 87 TYR A N 1
ATOM 654 C CA . TYR A 1 87 ? -2.325 5.768 2.487 1.00 96.50 87 TYR A CA 1
ATOM 655 C C . TYR A 1 87 ? -1.363 4.909 1.674 1.00 96.50 87 TYR A C 1
ATOM 657 O O . TYR A 1 87 ? -0.784 3.965 2.206 1.00 96.50 87 TYR A O 1
ATOM 665 N N . LEU A 1 88 ? -1.166 5.264 0.404 1.00 95.50 88 LEU A N 1
ATOM 666 C CA . LEU A 1 88 ? -0.201 4.622 -0.486 1.00 95.50 88 LEU A CA 1
ATOM 667 C C . LEU A 1 88 ? 0.328 5.642 -1.499 1.00 95.50 88 LEU A C 1
ATOM 669 O O . LEU A 1 88 ? -0.442 6.243 -2.247 1.00 95.50 88 LEU A O 1
ATOM 673 N N . GLY A 1 89 ? 1.648 5.850 -1.533 1.00 87.56 89 GLY A N 1
ATOM 674 C CA . GLY A 1 89 ? 2.293 6.674 -2.567 1.00 87.56 89 GLY A CA 1
ATOM 675 C C . GLY A 1 89 ? 1.798 8.126 -2.641 1.00 87.56 89 GLY A C 1
ATOM 676 O O . GLY A 1 89 ? 1.722 8.693 -3.727 1.00 87.56 89 GLY A O 1
ATOM 677 N N . GLY A 1 90 ? 1.420 8.724 -1.506 1.00 88.75 90 GLY A N 1
ATOM 678 C CA . GLY A 1 90 ? 0.883 10.092 -1.438 1.00 88.75 90 GLY A CA 1
ATOM 679 C C . GLY A 1 90 ? -0.612 10.214 -1.755 1.00 88.75 90 GLY A C 1
ATOM 680 O O . GLY A 1 90 ? -1.171 11.302 -1.625 1.00 88.75 90 GLY A O 1
ATOM 681 N N . PHE A 1 91 ? -1.270 9.113 -2.116 1.00 91.50 91 PHE A N 1
ATOM 682 C CA . PHE A 1 91 ? -2.721 9.025 -2.226 1.00 91.50 91 PHE A CA 1
ATOM 683 C C . PHE A 1 91 ? -3.310 8.418 -0.959 1.00 91.50 91 PHE A C 1
ATOM 685 O O . PHE A 1 91 ? -2.625 7.719 -0.209 1.00 91.50 91 PHE A O 1
ATOM 692 N N . SER A 1 92 ? -4.598 8.661 -0.742 1.00 94.88 92 SER A N 1
ATOM 693 C CA . SER A 1 92 ? -5.362 7.948 0.268 1.00 94.88 92 SER A CA 1
ATOM 694 C C . SER A 1 92 ? -6.720 7.531 -0.257 1.00 94.88 92 SER A C 1
ATOM 696 O O . SER A 1 92 ? -7.301 8.175 -1.132 1.00 94.88 92 SER A O 1
ATOM 698 N N . THR A 1 93 ? -7.218 6.430 0.286 1.00 95.56 93 THR A N 1
ATOM 699 C CA . THR A 1 93 ? -8.554 5.932 -0.005 1.00 95.56 93 THR A CA 1
ATOM 700 C C . THR A 1 93 ? -9.182 5.345 1.248 1.00 95.56 93 THR A C 1
ATOM 702 O O . THR A 1 93 ? -8.502 4.992 2.214 1.00 95.56 93 THR A O 1
ATOM 705 N N . ARG A 1 94 ? -10.508 5.285 1.247 1.00 95.75 94 ARG A N 1
ATOM 706 C CA . ARG A 1 94 ? -11.289 4.698 2.328 1.00 95.75 94 ARG A CA 1
ATOM 707 C C . ARG A 1 94 ? -11.466 3.215 2.044 1.00 95.75 94 ARG A C 1
ATOM 709 O O . ARG A 1 94 ? -11.781 2.838 0.918 1.00 95.75 94 ARG A O 1
ATOM 716 N N . TYR A 1 95 ? -11.270 2.396 3.065 1.00 96.12 95 TYR A N 1
ATOM 717 C CA . TYR A 1 95 ? -11.473 0.959 2.996 1.00 96.12 95 TYR A CA 1
ATOM 718 C C . TYR A 1 95 ? -12.460 0.542 4.082 1.00 96.12 95 TYR A C 1
ATOM 720 O O . TYR A 1 95 ? -12.196 0.745 5.268 1.00 96.12 95 TYR A O 1
ATOM 728 N N . SER A 1 96 ? -13.595 -0.010 3.657 1.00 94.94 96 SER A N 1
ATOM 729 C CA . SER A 1 96 ? -14.636 -0.570 4.521 1.00 94.94 96 SER A CA 1
ATOM 730 C C . SER A 1 96 ? -14.716 -2.079 4.299 1.00 94.94 96 SER A C 1
ATOM 732 O O . SER A 1 96 ? -14.622 -2.528 3.156 1.00 94.94 96 SER A O 1
ATOM 734 N N . PHE A 1 97 ? -14.885 -2.840 5.377 1.00 92.12 97 PHE A N 1
ATOM 735 C CA . PHE A 1 97 ? -14.875 -4.308 5.400 1.00 92.12 97 PHE A CA 1
ATOM 736 C C . PHE A 1 97 ? -15.698 -4.847 6.569 1.00 92.12 97 PHE A C 1
ATOM 738 O O . PHE A 1 97 ? -16.118 -4.025 7.415 1.00 92.12 97 PHE A O 1
#

Mean predicted aligned error: 3.63 Å

Sequence (97 aa):
MAETSDGTLMVDVSYGGGCETHSFALCWPDQSFMESAPVQVSLELLHTGPRDDCDAWITETLDLDLSPMADAWRESYGAESGEMIVYLGGFSTRYSF

pLDDT: mean 93.41, std 5.03, range [66.88, 97.31]

Secondary structure (DSSP, 8-state):
-EEEETTEEEEEEEEE--SS--EEEEE-TT---BSSSSEEEEEEEEEE-S------EEEEEEEEE-HHHHHHHHHHH--SS-EEEEEETTEEEEEE-

Foldseek 3Di:
DWDDDPQKTKDKDKDAFDPWDKDKAKDQPVLDWDPDVVTEGEIEIDIDTPDGPHRDIDIDIDIYGRVVVLVSVCVVPVDNKGKYWYHYPNDIDIDID